Protein AF-A0A2V7N1K8-F1 (afdb_monomer)

pLDDT: mean 93.4, std 5.43, range [67.25, 98.5]

Nearest PDB structures (foldseek):
  6lea-assembly1_C  TM=3.495E-01  e=8.892E+00  Helicobacter pylori 26695

Structure (mmCIF, N/CA/C/O backbone):
data_AF-A0A2V7N1K8-F1
#
_entry.id   AF-A0A2V7N1K8-F1
#
loop_
_atom_site.group_PDB
_atom_site.id
_atom_site.type_symbol
_atom_site.label_atom_id
_atom_site.label_alt_id
_atom_site.label_comp_id
_atom_site.label_asym_id
_atom_site.label_entity_id
_atom_site.label_seq_id
_atom_site.pdbx_PDB_ins_code
_atom_site.Cartn_x
_atom_site.Cartn_y
_atom_site.Cartn_z
_atom_site.occupancy
_atom_site.B_iso_or_equiv
_atom_site.auth_seq_id
_atom_site.auth_comp_id
_atom_site.auth_asym_id
_atom_site.auth_atom_id
_atom_site.pdbx_PDB_model_num
ATOM 1 N N . GLN A 1 1 ? 9.008 16.233 -5.308 1.00 67.25 1 GLN A N 1
ATOM 2 C CA . GLN A 1 1 ? 8.228 15.838 -4.114 1.00 67.25 1 GLN A CA 1
ATOM 3 C C . GLN A 1 1 ? 6.782 15.625 -4.537 1.00 67.25 1 GLN A C 1
ATOM 5 O O . GLN A 1 1 ? 6.220 16.529 -5.141 1.00 67.25 1 GLN A O 1
ATOM 10 N N . GLN A 1 2 ? 6.197 14.461 -4.253 1.00 79.88 2 GLN A N 1
ATOM 11 C CA . GLN A 1 2 ? 4.761 14.215 -4.440 1.00 79.88 2 GLN A CA 1
ATOM 12 C C . GLN A 1 2 ? 4.083 14.327 -3.075 1.00 79.88 2 GLN A C 1
ATOM 14 O O . GLN A 1 2 ? 4.689 13.983 -2.066 1.00 79.88 2 GLN A O 1
ATOM 19 N N . ARG A 1 3 ? 2.866 14.870 -3.016 1.00 86.00 3 ARG A N 1
ATOM 20 C CA . ARG A 1 3 ? 2.099 15.004 -1.771 1.00 86.00 3 ARG A CA 1
ATOM 21 C C . ARG A 1 3 ? 0.634 14.706 -2.049 1.00 86.00 3 ARG A C 1
ATOM 23 O O . ARG A 1 3 ? 0.143 15.005 -3.133 1.00 86.00 3 ARG A O 1
ATOM 30 N N . PHE A 1 4 ? -0.080 14.209 -1.044 1.00 88.88 4 PHE A N 1
ATOM 31 C CA . PHE A 1 4 ? -1.542 14.191 -1.087 1.00 88.88 4 PHE A CA 1
ATOM 32 C C . PHE A 1 4 ? -2.102 15.610 -1.219 1.00 88.88 4 PHE A C 1
ATOM 34 O O . PHE A 1 4 ? -1.519 16.556 -0.679 1.00 88.88 4 PHE A O 1
ATOM 41 N N . GLY A 1 5 ? -3.251 15.752 -1.883 1.00 90.38 5 GLY A N 1
ATOM 42 C CA . GLY A 1 5 ? -3.993 17.012 -1.940 1.00 90.38 5 GLY A CA 1
ATOM 43 C C . GLY A 1 5 ? -4.398 17.514 -0.548 1.00 90.38 5 GLY A C 1
ATOM 44 O O . GLY A 1 5 ? -4.453 16.748 0.415 1.00 90.38 5 GLY A O 1
ATOM 45 N N . GLN A 1 6 ? -4.677 18.814 -0.424 1.00 92.50 6 GLN A N 1
ATOM 46 C CA . GLN A 1 6 ? -5.009 19.439 0.866 1.00 92.50 6 GLN A CA 1
ATOM 47 C C . GLN A 1 6 ? -6.207 18.771 1.552 1.00 92.50 6 GLN A C 1
ATOM 49 O O . GLN A 1 6 ? -6.112 18.444 2.732 1.00 92.50 6 GLN A O 1
ATOM 54 N N . TYR A 1 7 ? -7.282 18.502 0.804 1.00 93.75 7 TYR A N 1
ATOM 55 C CA . TYR A 1 7 ? -8.474 17.837 1.330 1.00 93.75 7 TYR A CA 1
ATOM 56 C C . TYR A 1 7 ? -8.156 16.452 1.910 1.00 93.75 7 TYR A C 1
ATOM 58 O O . TYR A 1 7 ? -8.466 16.184 3.069 1.00 93.75 7 TYR A O 1
ATOM 66 N N . THR A 1 8 ? -7.449 15.607 1.153 1.00 93.44 8 THR A N 1
ATOM 67 C CA . THR A 1 8 ? -7.019 14.276 1.606 1.00 93.44 8 THR A CA 1
ATOM 68 C C . THR A 1 8 ? -6.188 14.357 2.884 1.00 93.44 8 THR A C 1
ATOM 70 O O . THR A 1 8 ? -6.424 13.585 3.805 1.00 93.44 8 THR A O 1
ATOM 73 N N . ARG A 1 9 ? -5.262 15.321 2.997 1.00 93.75 9 ARG A N 1
ATOM 74 C CA . ARG A 1 9 ? -4.468 15.503 4.226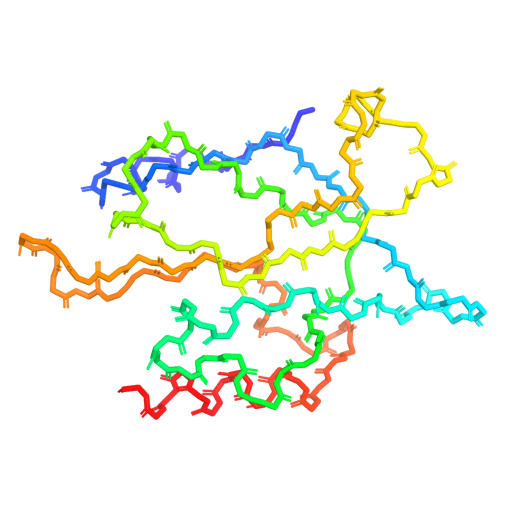 1.00 93.75 9 ARG A CA 1
ATOM 75 C C . ARG A 1 9 ? -5.330 15.902 5.421 1.00 93.75 9 ARG A C 1
ATOM 77 O O . ARG A 1 9 ? -5.104 15.392 6.514 1.00 93.75 9 ARG A 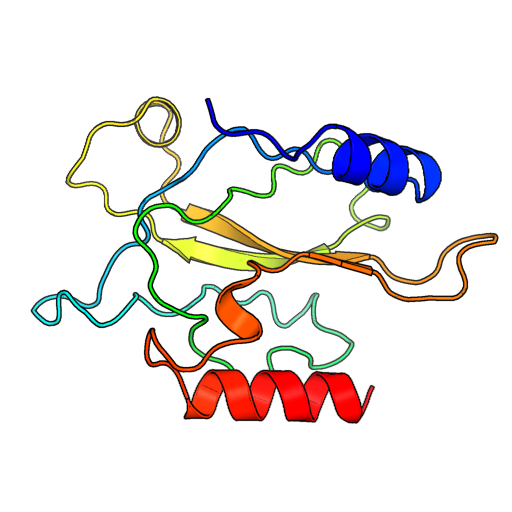O 1
ATOM 84 N N . SER A 1 10 ? -6.306 16.789 5.229 1.00 95.56 10 SER A N 1
ATOM 85 C CA . SER A 1 10 ? -7.246 17.177 6.288 1.00 95.56 10 SER A CA 1
ATOM 86 C C . SER A 1 10 ? -8.105 15.996 6.741 1.00 95.56 10 SER A C 1
ATOM 88 O O . SER A 1 10 ? -8.250 15.782 7.942 1.00 95.56 10 SER A O 1
ATOM 90 N N . LEU A 1 11 ? -8.603 15.189 5.799 1.00 95.00 11 LEU A N 1
ATOM 91 C CA . LEU A 1 11 ? -9.359 13.972 6.095 1.00 95.00 11 LEU A CA 1
ATOM 92 C C . LEU A 1 11 ? -8.502 12.947 6.852 1.00 95.00 11 LEU A C 1
ATOM 94 O O . LEU A 1 11 ? -8.900 12.474 7.911 1.00 95.00 11 LEU A O 1
ATOM 98 N N . MET A 1 12 ? -7.297 12.657 6.356 1.00 95.12 12 MET A N 1
ATOM 99 C CA . MET A 1 12 ? -6.342 11.758 7.010 1.00 95.12 12 MET A CA 1
ATOM 100 C C . MET A 1 12 ? -6.006 12.223 8.427 1.00 95.12 12 MET A C 1
ATOM 102 O O . MET A 1 12 ? -6.004 11.410 9.346 1.00 95.12 12 MET A O 1
ATOM 106 N N . LYS A 1 13 ? -5.796 13.530 8.631 1.00 94.44 13 LYS A N 1
ATOM 107 C CA . LYS A 1 13 ? -5.581 14.108 9.962 1.00 94.44 13 LYS A CA 1
ATOM 108 C C . LYS A 1 13 ? -6.792 13.894 10.873 1.00 94.44 13 LYS A C 1
ATOM 110 O O . LYS A 1 13 ? -6.610 13.476 12.011 1.00 94.44 13 LYS A O 1
ATOM 115 N N . GLY A 1 14 ? -8.008 14.144 10.382 1.00 94.06 14 GLY A N 1
ATOM 116 C CA . GLY A 1 14 ? -9.246 13.922 11.140 1.00 94.06 14 GLY A CA 1
ATOM 117 C C . GLY A 1 14 ? -9.487 12.452 11.501 1.00 94.06 14 GLY A C 1
ATOM 118 O O . GLY A 1 14 ? -10.018 12.160 12.567 1.00 94.06 14 GLY A O 1
ATOM 119 N N . LEU A 1 15 ? -9.042 11.528 10.647 1.00 94.56 15 LEU A N 1
ATOM 120 C CA . LEU A 1 15 ? -9.124 10.080 10.858 1.00 94.56 15 LEU A CA 1
ATOM 121 C C . LEU A 1 15 ? -7.917 9.494 11.616 1.00 94.56 15 LEU A C 1
ATOM 123 O O . LEU A 1 15 ? -7.881 8.288 11.863 1.00 94.56 15 LEU A O 1
ATOM 127 N N . GLY A 1 16 ? -6.936 10.326 11.983 1.00 94.31 16 GLY A N 1
ATOM 128 C CA . GLY A 1 16 ? -5.734 9.903 12.702 1.00 94.31 16 GLY A CA 1
ATOM 129 C C . GLY A 1 16 ? -4.785 9.020 11.887 1.00 94.31 16 GLY A C 1
ATOM 130 O O . GLY A 1 16 ? -4.084 8.198 12.465 1.00 94.31 16 GLY A O 1
ATOM 131 N N . VAL A 1 17 ? -4.764 9.152 10.558 1.00 96.69 17 VAL A N 1
ATOM 132 C CA . VAL A 1 17 ? -3.932 8.339 9.656 1.00 96.69 17 VAL A CA 1
ATOM 133 C C . VAL A 1 17 ? -2.480 8.841 9.671 1.00 96.69 17 VAL A C 1
ATOM 135 O O . VAL A 1 17 ? -2.220 9.943 9.178 1.00 96.69 17 VAL A O 1
ATOM 138 N N . PRO A 1 18 ? -1.505 8.060 10.179 1.00 96.62 18 PRO A N 1
ATOM 139 C CA . PRO A 1 18 ? -0.124 8.508 10.346 1.00 96.62 18 PRO A CA 1
ATOM 140 C C . PRO A 1 18 ? 0.710 8.210 9.091 1.00 96.62 18 PRO A C 1
ATOM 142 O O . PRO A 1 18 ? 1.715 7.501 9.157 1.00 96.62 18 PRO A O 1
ATOM 145 N N . VAL A 1 19 ? 0.257 8.692 7.930 1.00 96.94 19 VAL A N 1
ATOM 146 C CA . VAL A 1 19 ? 0.897 8.414 6.636 1.00 96.94 19 VAL A CA 1
ATOM 147 C C . VAL A 1 19 ? 1.110 9.691 5.844 1.00 96.94 19 VAL A C 1
ATOM 149 O O . VAL A 1 19 ? 0.215 10.528 5.720 1.00 96.94 19 VAL A O 1
ATOM 152 N N . LEU A 1 20 ? 2.289 9.804 5.241 1.00 94.75 20 LEU A N 1
ATOM 153 C CA . LEU A 1 20 ? 2.617 10.842 4.276 1.00 94.75 20 LEU A CA 1
ATOM 154 C C . LEU A 1 20 ? 2.972 10.215 2.930 1.00 94.75 20 LEU A C 1
ATOM 156 O O . LEU A 1 20 ? 3.682 9.217 2.871 1.00 94.75 20 LEU A O 1
ATOM 160 N N . ASN A 1 21 ? 2.540 10.856 1.847 1.00 91.62 21 ASN A N 1
ATOM 161 C CA . ASN A 1 21 ? 3.158 10.661 0.543 1.00 91.62 21 ASN A CA 1
ATOM 162 C C . ASN A 1 21 ? 4.260 11.712 0.385 1.00 91.62 21 ASN A C 1
ATOM 164 O O . ASN A 1 21 ? 3.980 12.911 0.479 1.00 91.62 21 ASN A O 1
ATOM 168 N N . GLN A 1 22 ? 5.496 11.252 0.201 1.00 85.19 22 GLN A N 1
ATOM 169 C CA . GLN A 1 22 ? 6.665 12.101 -0.038 1.00 85.19 22 GLN A CA 1
ATOM 170 C C . GLN A 1 22 ? 7.179 11.988 -1.484 1.00 85.19 22 GLN A C 1
ATOM 172 O O . GLN A 1 22 ? 7.717 12.960 -2.034 1.00 85.19 22 GLN A O 1
ATOM 177 N N . TYR A 1 23 ? 6.985 10.826 -2.114 1.00 90.31 23 TYR A N 1
ATOM 178 C CA . TYR A 1 23 ? 7.590 10.453 -3.388 1.00 90.31 23 TYR A CA 1
ATOM 179 C C . TYR A 1 23 ? 6.613 9.685 -4.274 1.00 90.31 23 TYR A C 1
ATOM 181 O O . TYR A 1 23 ? 5.849 8.854 -3.786 1.00 90.31 23 TYR A O 1
ATOM 189 N N . GLY A 1 24 ? 6.733 9.929 -5.579 1.00 92.88 24 GLY A N 1
ATOM 190 C CA . GLY A 1 24 ? 6.219 9.043 -6.616 1.00 92.88 24 GLY A CA 1
ATOM 191 C C . GLY A 1 24 ? 7.368 8.208 -7.135 1.00 92.88 24 GLY A C 1
ATOM 192 O O . GLY A 1 24 ? 8.267 8.747 -7.781 1.00 92.88 24 GLY A O 1
ATOM 193 N N . LEU A 1 25 ? 7.367 6.924 -6.805 1.00 94.69 25 LEU A N 1
ATOM 194 C CA . LEU A 1 25 ? 8.438 6.004 -7.154 1.00 94.69 25 LEU A CA 1
ATOM 195 C C . LEU A 1 25 ? 8.002 5.138 -8.325 1.00 94.69 25 LEU A C 1
ATOM 197 O O . LEU A 1 25 ? 6.854 4.700 -8.413 1.00 94.69 25 LEU A O 1
ATOM 201 N N . ARG A 1 26 ? 8.942 4.897 -9.237 1.00 94.81 26 ARG A N 1
ATOM 202 C CA . ARG A 1 26 ? 8.721 3.991 -10.354 1.00 94.81 26 ARG A CA 1
ATOM 203 C C . ARG A 1 26 ? 8.859 2.558 -9.845 1.00 94.81 26 ARG A C 1
ATOM 205 O O . ARG A 1 26 ? 9.950 2.203 -9.391 1.00 94.81 26 ARG A O 1
ATOM 212 N N . PRO A 1 27 ? 7.804 1.733 -9.902 1.00 95.19 27 PRO A N 1
ATOM 213 C CA . PRO A 1 27 ? 7.937 0.340 -9.526 1.00 95.19 27 PRO A CA 1
ATOM 214 C C . PRO A 1 27 ? 8.815 -0.406 -10.536 1.00 95.19 27 PRO A C 1
ATOM 216 O O . PRO A 1 27 ? 8.815 -0.100 -11.733 1.00 95.19 27 PRO A O 1
ATOM 219 N N . ALA A 1 28 ? 9.554 -1.394 -10.042 1.00 95.81 28 ALA A N 1
ATOM 220 C CA . ALA A 1 28 ? 10.284 -2.338 -10.868 1.00 95.81 28 ALA A CA 1
ATOM 221 C C . ALA A 1 28 ? 9.314 -3.151 -11.729 1.00 95.81 28 ALA A C 1
ATOM 223 O O . ALA A 1 28 ? 8.157 -3.376 -11.361 1.00 95.81 28 ALA A O 1
ATOM 224 N N . THR A 1 29 ? 9.814 -3.627 -12.860 1.00 94.69 29 THR A N 1
ATOM 225 C CA . THR A 1 29 ? 9.085 -4.493 -13.785 1.00 94.69 29 THR A CA 1
ATOM 226 C C . THR A 1 29 ? 9.743 -5.864 -13.841 1.00 94.69 29 THR A C 1
A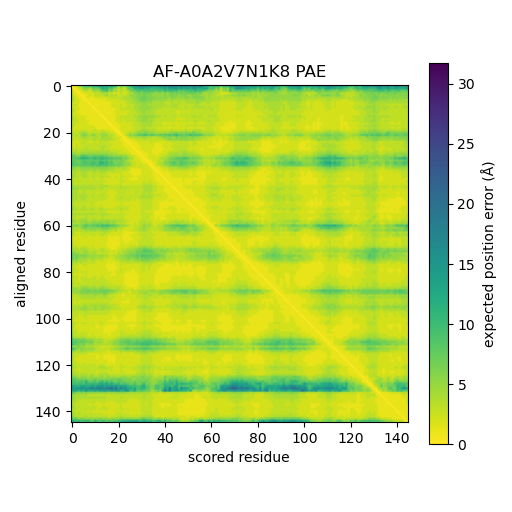TOM 228 O O . THR A 1 29 ? 10.909 -6.033 -13.467 1.00 94.69 29 THR A O 1
ATOM 231 N N . VAL A 1 30 ? 8.994 -6.874 -14.273 1.00 92.31 30 VAL A N 1
ATOM 232 C CA . VAL A 1 30 ? 9.537 -8.213 -14.495 1.00 92.31 30 VAL A CA 1
ATOM 233 C C . VAL A 1 30 ? 10.591 -8.126 -15.601 1.00 92.31 30 VAL A C 1
ATOM 235 O O . VAL A 1 30 ? 10.384 -7.500 -16.641 1.00 92.31 30 VAL A O 1
ATOM 238 N N . ARG A 1 31 ? 11.758 -8.743 -15.382 1.00 89.25 31 ARG A N 1
ATOM 239 C CA . ARG A 1 31 ? 12.868 -8.698 -16.344 1.00 89.25 31 ARG A CA 1
ATOM 240 C C . ARG A 1 31 ? 12.401 -9.200 -17.715 1.00 89.25 31 ARG A C 1
ATOM 242 O O . ARG A 1 31 ? 11.911 -10.317 -17.829 1.00 89.25 31 ARG A O 1
ATOM 249 N N . GLY A 1 32 ? 12.596 -8.378 -18.745 1.00 88.44 32 GLY A N 1
ATOM 250 C CA . GLY A 1 32 ? 12.171 -8.688 -20.115 1.00 88.44 32 GLY A CA 1
ATOM 251 C C . GLY A 1 32 ? 10.692 -8.412 -20.410 1.00 88.44 32 GLY A C 1
ATOM 252 O O . GLY A 1 32 ? 10.269 -8.634 -21.537 1.00 88.44 32 GLY A O 1
ATOM 253 N N . GLN A 1 33 ? 9.920 -7.905 -19.442 1.00 89.06 33 GLN A N 1
ATOM 254 C CA . GLN A 1 33 ? 8.499 -7.576 -19.583 1.00 89.06 33 GLN A CA 1
ATOM 255 C C . GLN A 1 33 ? 8.233 -6.165 -19.023 1.00 89.06 33 GLN A C 1
ATOM 257 O O . GLN A 1 33 ? 7.817 -6.016 -17.873 1.00 89.06 33 GLN A O 1
ATOM 262 N N . PRO A 1 34 ? 8.511 -5.104 -19.805 1.00 82.88 34 PRO A N 1
ATOM 263 C CA . PRO A 1 34 ? 8.517 -3.721 -19.318 1.00 82.88 34 PRO A CA 1
ATOM 264 C C . PRO A 1 34 ? 7.147 -3.204 -18.861 1.00 82.88 34 PRO A C 1
ATOM 266 O O . PRO A 1 34 ? 7.108 -2.258 -18.081 1.00 82.88 34 PRO A O 1
ATOM 269 N N . ASP A 1 35 ? 6.055 -3.831 -19.298 1.00 81.00 35 ASP A N 1
ATOM 270 C CA . ASP A 1 35 ? 4.686 -3.453 -18.924 1.00 81.00 35 ASP A CA 1
ATOM 271 C C . ASP A 1 35 ? 4.135 -4.285 -17.756 1.00 81.00 35 ASP A C 1
ATOM 273 O O . ASP A 1 35 ? 3.040 -4.024 -17.257 1.00 81.00 35 ASP A O 1
ATOM 277 N N . GLN A 1 36 ? 4.889 -5.288 -17.291 1.00 88.19 36 GLN A N 1
ATOM 278 C CA . GLN A 1 36 ? 4.490 -6.122 -16.166 1.00 88.19 36 GLN A CA 1
ATOM 279 C C . GLN A 1 36 ? 5.222 -5.671 -14.907 1.00 88.19 36 GLN A C 1
ATOM 281 O O . GLN A 1 36 ? 6.432 -5.852 -14.776 1.00 88.19 36 GLN A O 1
ATOM 286 N N . ILE A 1 37 ? 4.483 -5.101 -13.958 1.00 93.06 37 ILE A N 1
ATOM 287 C CA . ILE A 1 37 ? 5.021 -4.748 -12.642 1.00 93.06 37 ILE A CA 1
ATOM 288 C C . ILE A 1 37 ? 5.585 -5.987 -11.931 1.00 93.06 37 ILE A C 1
ATOM 290 O O . ILE A 1 37 ? 5.039 -7.088 -12.034 1.00 93.06 37 ILE A O 1
ATOM 294 N N . ALA A 1 38 ? 6.688 -5.813 -11.207 1.00 95.25 38 ALA A N 1
ATOM 295 C CA . ALA A 1 38 ? 7.234 -6.861 -10.357 1.00 95.25 38 ALA A CA 1
ATOM 296 C C . ALA A 1 38 ? 6.227 -7.240 -9.247 1.00 95.25 38 ALA A C 1
ATOM 298 O O . ALA A 1 38 ? 5.520 -6.354 -8.758 1.00 95.25 38 ALA A O 1
ATOM 299 N N . PRO A 1 39 ? 6.169 -8.515 -8.816 1.00 95.81 39 PRO A N 1
ATOM 300 C CA . PRO A 1 39 ? 5.297 -8.945 -7.725 1.00 95.81 39 PRO A CA 1
ATOM 301 C C . PRO A 1 39 ? 5.479 -8.139 -6.435 1.00 95.81 39 PRO A C 1
ATOM 303 O O . PRO A 1 39 ? 6.571 -7.649 -6.139 1.00 95.81 39 PRO A O 1
ATOM 306 N N . LEU A 1 40 ? 4.403 -8.045 -5.657 1.00 97.06 40 LEU A N 1
ATOM 307 C CA . LEU A 1 40 ? 4.424 -7.461 -4.320 1.00 97.06 40 LEU A CA 1
ATOM 308 C C . LEU A 1 40 ? 5.222 -8.347 -3.361 1.00 97.06 40 LEU A C 1
ATOM 310 O O . LEU A 1 40 ? 5.050 -9.568 -3.339 1.00 97.06 40 LEU A O 1
ATOM 314 N N . THR A 1 41 ? 5.983 -7.718 -2.474 1.00 98.44 41 THR A N 1
ATOM 315 C CA . THR A 1 41 ? 6.419 -8.363 -1.234 1.00 98.44 41 THR A CA 1
ATOM 316 C C . THR A 1 41 ? 5.268 -8.236 -0.238 1.00 98.44 41 THR A C 1
ATOM 318 O O . THR A 1 41 ? 4.964 -7.138 0.223 1.00 98.44 41 THR A O 1
ATOM 321 N N . ALA A 1 42 ? 4.571 -9.339 0.045 1.00 98.06 42 ALA A N 1
ATOM 322 C CA . ALA A 1 42 ? 3.371 -9.348 0.883 1.00 98.06 42 ALA A CA 1
ATOM 323 C C . ALA A 1 42 ? 3.659 -9.862 2.304 1.00 98.06 42 ALA A C 1
ATOM 325 O O . ALA A 1 42 ? 4.157 -10.975 2.475 1.00 98.06 42 ALA A O 1
ATOM 326 N N . PHE A 1 43 ? 3.259 -9.094 3.317 1.00 97.75 43 PHE A N 1
ATOM 327 C CA . PHE A 1 43 ? 3.391 -9.434 4.737 1.00 97.75 43 PHE A CA 1
ATOM 328 C C . PHE A 1 43 ? 2.127 -10.145 5.228 1.00 97.75 43 PHE A C 1
ATOM 330 O O . PHE A 1 43 ? 1.199 -9.546 5.772 1.00 97.75 43 PHE A O 1
ATOM 337 N N . ARG A 1 44 ? 2.051 -11.445 4.933 1.00 94.94 44 ARG A N 1
ATOM 338 C CA . ARG A 1 44 ? 0.848 -12.274 5.137 1.00 94.94 44 ARG A CA 1
ATOM 339 C C . ARG A 1 44 ? 0.490 -12.504 6.599 1.00 94.94 44 ARG A C 1
ATOM 341 O O . ARG A 1 44 ? -0.675 -12.703 6.910 1.00 94.94 44 ARG A O 1
ATOM 348 N N . ASP A 1 45 ? 1.484 -12.466 7.470 1.00 96.19 45 ASP A N 1
ATOM 349 C CA . ASP A 1 45 ? 1.339 -12.508 8.921 1.00 96.19 45 ASP A CA 1
ATOM 350 C C . ASP A 1 45 ? 0.597 -11.280 9.473 1.00 96.19 45 ASP A C 1
ATOM 352 O O . ASP A 1 45 ? -0.133 -11.394 10.456 1.00 96.19 45 ASP A O 1
ATOM 356 N N . LEU A 1 46 ? 0.729 -10.124 8.813 1.00 96.44 46 LEU A N 1
ATOM 357 C CA . LEU A 1 46 ? 0.010 -8.893 9.159 1.00 96.44 46 LEU A CA 1
ATOM 358 C C . LEU A 1 46 ? -1.373 -8.797 8.487 1.00 96.44 46 LEU A C 1
ATOM 360 O O . LEU A 1 46 ? -2.259 -8.100 8.987 1.00 96.44 46 LEU A O 1
ATOM 364 N N . ASP A 1 47 ? -1.585 -9.507 7.376 1.00 96.69 47 ASP A N 1
ATOM 365 C CA . ASP A 1 47 ? -2.833 -9.529 6.599 1.00 96.69 47 ASP A CA 1
ATOM 366 C C . ASP A 1 47 ? -3.896 -10.458 7.214 1.00 96.69 47 ASP A C 1
ATOM 368 O O . ASP A 1 47 ? -4.381 -11.409 6.598 1.00 96.69 47 ASP A O 1
ATOM 372 N N . THR A 1 48 ? -4.277 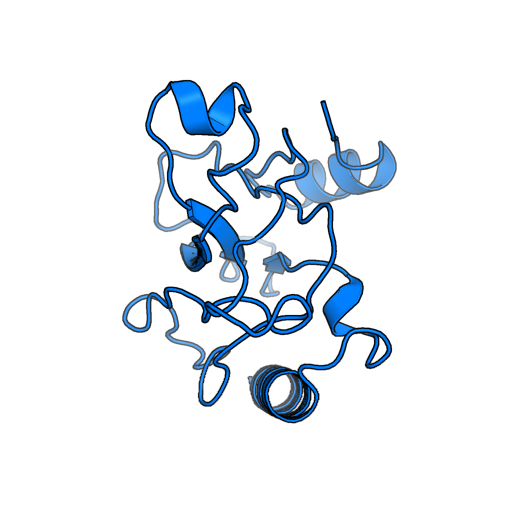-10.177 8.459 1.00 96.00 48 THR A N 1
ATOM 373 C CA . THR A 1 48 ? -5.263 -10.986 9.206 1.00 96.00 48 THR A CA 1
ATOM 374 C C . THR A 1 48 ? -6.663 -10.992 8.579 1.00 96.00 48 THR A C 1
ATOM 376 O O . THR A 1 48 ? -7.442 -11.909 8.825 1.00 96.00 48 THR A O 1
ATOM 379 N N . LEU A 1 49 ? -6.966 -10.004 7.734 1.00 96.50 49 LEU A N 1
ATOM 380 C CA . LEU A 1 49 ? -8.216 -9.899 6.977 1.00 96.50 49 LEU A CA 1
ATOM 381 C C . LEU A 1 49 ? -8.171 -10.670 5.648 1.00 96.50 49 LEU A C 1
ATOM 383 O O . LEU A 1 49 ? -9.189 -10.807 4.977 1.00 96.50 49 LEU A O 1
ATOM 387 N N . GLY A 1 50 ? -7.002 -11.179 5.249 1.00 97.44 50 GLY A N 1
ATOM 388 C CA . GLY A 1 50 ? -6.819 -11.899 3.992 1.00 97.44 50 GLY A CA 1
ATOM 389 C C . GLY A 1 50 ? -7.004 -11.035 2.742 1.00 97.44 50 GLY A C 1
ATOM 390 O O . GLY A 1 50 ? -7.316 -11.577 1.682 1.00 97.44 50 GLY A O 1
ATOM 391 N N . LEU A 1 51 ? -6.802 -9.719 2.838 1.00 97.94 51 LEU A N 1
ATOM 392 C CA . LEU A 1 51 ? -7.009 -8.751 1.756 1.00 97.94 51 LEU A CA 1
ATOM 393 C C . LEU A 1 51 ? -6.120 -9.029 0.543 1.00 97.94 51 LEU A C 1
ATOM 395 O O . LEU A 1 51 ? -6.514 -8.775 -0.596 1.00 97.94 51 LEU A O 1
ATOM 399 N N . LEU A 1 52 ? -4.932 -9.588 0.759 1.00 98.06 52 LEU A N 1
ATOM 400 C CA . LEU A 1 52 ? -4.002 -9.916 -0.311 1.00 98.06 52 LEU A CA 1
ATOM 401 C C . LEU A 1 52 ? -4.181 -11.352 -0.826 1.00 98.06 52 LEU A C 1
ATOM 403 O O . LEU A 1 52 ? -3.367 -11.802 -1.636 1.00 98.06 52 LEU A O 1
ATOM 407 N N . ARG A 1 53 ? -5.120 -12.166 -0.321 1.00 97.31 53 ARG A N 1
ATOM 408 C CA . ARG A 1 53 ? -5.251 -13.586 -0.71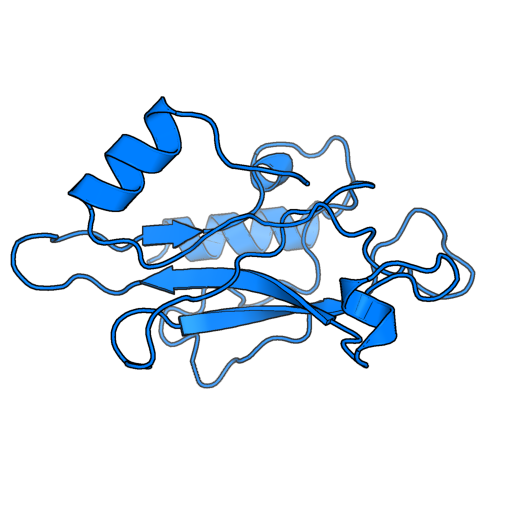7 1.00 97.31 53 ARG A CA 1
ATOM 409 C C . ARG A 1 53 ? -5.419 -13.705 -2.236 1.00 97.31 53 ARG A C 1
ATOM 411 O O . ARG A 1 53 ? -6.320 -13.107 -2.807 1.00 97.31 53 ARG A O 1
ATOM 418 N N . GLY A 1 54 ? -4.520 -14.437 -2.898 1.00 96.00 54 GLY A N 1
ATOM 419 C CA . GLY A 1 54 ? -4.514 -14.547 -4.366 1.00 96.00 54 GLY A CA 1
ATOM 420 C C . GLY A 1 54 ? -4.106 -13.270 -5.123 1.00 96.00 54 GLY A C 1
ATOM 421 O O . GLY A 1 54 ? -4.105 -13.281 -6.348 1.00 96.00 54 GLY A O 1
ATOM 422 N N . VAL A 1 55 ? -3.733 -12.192 -4.426 1.00 97.00 55 VAL A N 1
ATOM 423 C CA . VAL A 1 55 ? -3.225 -10.940 -5.006 1.00 97.00 55 VAL A CA 1
ATOM 424 C C . VAL A 1 55 ? -1.704 -11.017 -5.096 1.00 97.00 55 VAL A C 1
ATOM 426 O O . VAL A 1 55 ? -1.025 -11.164 -4.075 1.00 97.00 55 VAL A O 1
ATOM 429 N N . THR A 1 56 ? -1.166 -10.922 -6.312 1.00 95.31 56 THR A N 1
ATOM 430 C CA . THR A 1 56 ? 0.285 -10.975 -6.573 1.00 95.31 56 THR A CA 1
ATOM 431 C C . THR A 1 56 ? 0.863 -9.623 -6.983 1.00 95.31 56 THR A C 1
ATOM 433 O O . THR A 1 56 ? 2.032 -9.351 -6.714 1.00 95.31 56 THR A O 1
ATOM 436 N N . THR A 1 57 ? 0.051 -8.760 -7.595 1.00 95.06 57 THR A N 1
ATOM 437 C CA . THR A 1 57 ? 0.436 -7.433 -8.098 1.00 95.06 57 THR A CA 1
ATOM 438 C C . THR A 1 57 ? -0.716 -6.445 -7.929 1.00 95.06 57 THR A C 1
ATOM 440 O O . THR A 1 57 ? -1.876 -6.823 -8.080 1.00 95.06 57 THR A O 1
ATOM 443 N N . PHE A 1 58 ? -0.412 -5.165 -7.712 1.00 93.69 58 PHE A N 1
ATOM 444 C CA . PHE A 1 58 ? -1.338 -4.082 -8.075 1.00 93.69 58 PHE A CA 1
ATOM 445 C C . PHE A 1 58 ? -1.072 -3.632 -9.520 1.00 93.69 58 PHE A C 1
ATOM 447 O O . PHE A 1 58 ? -0.348 -4.299 -10.258 1.00 93.69 58 PHE A O 1
ATOM 454 N N . ASN A 1 59 ? -1.681 -2.531 -9.949 1.00 91.06 59 ASN A N 1
ATOM 455 C CA . ASN A 1 59 ? -1.506 -2.010 -11.299 1.00 91.06 59 ASN A CA 1
ATOM 456 C C . ASN A 1 59 ? -0.144 -1.353 -11.521 1.00 91.06 59 ASN A C 1
ATOM 458 O O . ASN A 1 59 ? 0.429 -0.737 -10.620 1.00 91.06 59 ASN A O 1
ATOM 462 N N . TYR A 1 60 ? 0.344 -1.442 -12.761 1.00 88.94 60 TYR A N 1
ATOM 463 C CA . TYR A 1 60 ? 1.546 -0.731 -13.174 1.00 88.94 60 TYR A CA 1
ATOM 464 C C . TYR A 1 60 ? 1.234 0.728 -13.519 1.00 88.94 60 TYR A C 1
ATOM 466 O O . TYR A 1 60 ? 0.468 1.028 -14.430 1.00 88.94 60 TYR A O 1
ATOM 474 N N . HIS A 1 61 ? 1.885 1.650 -12.820 1.00 85.19 61 HIS A N 1
ATOM 475 C CA . HIS A 1 61 ? 1.883 3.073 -13.133 1.00 85.19 61 HIS A CA 1
ATOM 476 C C . HIS A 1 61 ? 3.271 3.653 -12.825 1.00 85.19 61 HIS A C 1
ATOM 478 O O . HIS A 1 61 ? 3.937 3.227 -11.884 1.00 85.19 61 HIS A O 1
ATOM 484 N N . LEU A 1 62 ? 3.723 4.632 -13.618 1.00 89.00 62 LEU A N 1
ATOM 485 C CA . LEU A 1 62 ? 5.090 5.166 -13.548 1.00 89.00 62 LEU A CA 1
ATOM 486 C C . LEU A 1 62 ? 5.444 5.855 -12.219 1.00 89.00 62 LEU A C 1
ATOM 488 O O . LEU A 1 62 ? 6.631 5.961 -11.911 1.00 89.00 62 LEU A O 1
ATOM 492 N N . HIS A 1 63 ? 4.459 6.336 -11.454 1.00 89.88 63 HIS A N 1
ATOM 493 C CA . HIS A 1 63 ? 4.674 7.133 -10.241 1.00 89.88 63 HIS A CA 1
ATOM 494 C C . HIS A 1 63 ? 3.765 6.694 -9.091 1.00 89.88 63 HIS A C 1
ATOM 496 O O . HIS A 1 63 ? 2.860 7.416 -8.670 1.00 89.88 63 HIS A O 1
ATOM 502 N N . LEU A 1 64 ? 4.018 5.503 -8.555 1.00 92.12 64 LEU A N 1
ATOM 503 C CA . LEU A 1 64 ? 3.249 5.013 -7.419 1.00 92.12 64 LEU A CA 1
ATOM 504 C C . LEU A 1 64 ? 3.639 5.747 -6.125 1.00 92.12 64 LEU A C 1
ATOM 506 O O . LEU A 1 64 ? 4.823 6.026 -5.898 1.00 92.12 64 LEU A O 1
ATOM 510 N N . PRO A 1 65 ? 2.661 6.067 -5.263 1.00 94.00 65 PRO A N 1
ATOM 511 C CA . PRO A 1 65 ? 2.925 6.755 -4.012 1.00 94.00 65 PRO A CA 1
ATOM 512 C C . PRO A 1 65 ? 3.696 5.850 -3.046 1.00 94.00 65 PRO A C 1
ATOM 514 O O . PRO A 1 65 ? 3.290 4.723 -2.774 1.00 94.00 65 PRO A O 1
ATOM 517 N N . HIS A 1 66 ? 4.761 6.378 -2.444 1.00 96.00 66 HIS A N 1
ATOM 518 C CA . HIS A 1 66 ? 5.308 5.779 -1.230 1.00 96.00 66 HIS A CA 1
ATOM 519 C C . HIS A 1 66 ? 4.481 6.212 -0.016 1.00 96.00 66 HIS A C 1
ATOM 521 O O . HIS A 1 66 ? 4.497 7.385 0.369 1.00 96.00 66 HIS A O 1
ATOM 527 N N . TYR A 1 67 ? 3.795 5.262 0.618 1.00 96.62 67 TYR A N 1
ATOM 528 C CA . TYR A 1 67 ? 3.057 5.488 1.861 1.00 96.62 67 TYR A CA 1
ATOM 529 C C . TYR A 1 67 ? 3.990 5.430 3.083 1.00 96.62 67 TYR A C 1
ATOM 531 O O . TYR A 1 67 ? 4.080 4.417 3.782 1.00 96.62 67 TYR A O 1
ATOM 539 N N . ALA A 1 68 ? 4.705 6.524 3.343 1.00 96.31 68 ALA A N 1
ATOM 540 C CA . ALA A 1 68 ? 5.616 6.630 4.479 1.00 96.31 68 ALA A CA 1
ATOM 541 C C . ALA A 1 68 ? 4.830 6.667 5.799 1.00 96.31 68 ALA A C 1
ATOM 543 O O . ALA A 1 68 ? 4.065 7.604 6.041 1.00 96.31 68 ALA A O 1
ATOM 544 N N . VAL A 1 69 ? 5.032 5.664 6.657 1.00 96.75 69 VAL A N 1
ATOM 545 C CA . VAL A 1 69 ? 4.430 5.607 7.996 1.00 96.75 69 VAL A CA 1
ATOM 546 C C . VAL A 1 69 ? 5.218 6.513 8.937 1.00 96.75 69 VAL A C 1
ATOM 548 O O . VAL A 1 69 ? 6.430 6.375 9.073 1.00 96.75 69 VAL A O 1
ATOM 551 N N . THR A 1 70 ? 4.534 7.443 9.599 1.00 95.88 70 THR A N 1
ATOM 552 C CA . THR A 1 70 ? 5.154 8.393 10.537 1.00 95.88 70 THR A CA 1
ATOM 553 C C . THR A 1 70 ? 5.001 7.984 12.001 1.00 95.88 70 THR A C 1
ATOM 555 O O . THR A 1 70 ? 5.625 8.586 12.872 1.00 95.88 70 THR A O 1
ATOM 558 N N . SER A 1 71 ? 4.153 6.994 12.292 1.00 94.31 71 SER A N 1
ATOM 559 C CA . SER A 1 71 ? 3.992 6.438 13.639 1.00 94.31 71 SER A CA 1
ATOM 560 C C . SER A 1 71 ? 5.072 5.399 13.934 1.00 94.31 71 SER A C 1
ATOM 562 O O . SER A 1 71 ? 5.459 4.636 13.054 1.00 94.31 71 SER A O 1
ATOM 564 N N . LYS A 1 72 ? 5.516 5.333 15.193 1.00 92.25 72 LYS A N 1
ATOM 565 C CA . LYS A 1 72 ? 6.349 4.230 15.704 1.00 92.25 72 LYS A CA 1
ATOM 566 C C . LYS A 1 72 ? 5.519 3.090 16.303 1.00 92.25 72 LYS A C 1
ATOM 568 O O . LYS A 1 72 ? 6.060 2.024 16.567 1.00 92.25 72 LYS A O 1
ATOM 573 N N . ASP A 1 73 ? 4.228 3.320 16.538 1.00 92.62 73 ASP A N 1
ATOM 574 C CA . ASP A 1 73 ? 3.313 2.298 17.039 1.00 92.62 73 ASP A CA 1
ATOM 575 C C . ASP A 1 73 ? 2.828 1.418 15.881 1.00 92.62 73 ASP A C 1
ATOM 577 O O . ASP A 1 73 ? 2.032 1.850 15.041 1.00 92.62 73 ASP A O 1
ATOM 581 N N . THR A 1 74 ? 3.317 0.179 15.856 1.00 88.31 74 THR A N 1
ATOM 582 C CA . THR A 1 74 ? 3.023 -0.830 14.831 1.00 88.31 74 THR A CA 1
ATOM 583 C C . THR A 1 74 ? 1.610 -1.405 14.924 1.00 88.31 74 THR A C 1
ATOM 585 O O . THR A 1 74 ? 1.199 -2.134 14.026 1.00 88.31 74 THR A O 1
ATOM 588 N N . LYS A 1 75 ? 0.846 -1.083 15.977 1.00 90.31 75 LYS A N 1
ATOM 589 C CA . LYS A 1 75 ? -0.551 -1.521 16.143 1.00 90.31 75 LYS A CA 1
ATOM 590 C C . LYS A 1 75 ? -1.552 -0.585 15.469 1.00 90.31 75 LYS A C 1
ATOM 592 O O . LYS A 1 75 ? -2.693 -0.967 15.235 1.00 90.31 75 LYS A O 1
ATOM 597 N N . VAL A 1 76 ? -1.147 0.655 15.187 1.00 94.06 76 VAL A N 1
ATOM 598 C CA . VAL A 1 76 ? -2.030 1.686 14.614 1.00 94.06 76 VAL A CA 1
ATOM 599 C C . VAL A 1 76 ? -2.224 1.488 13.112 1.00 94.06 76 VAL A C 1
ATOM 601 O O . VAL A 1 76 ? -3.291 1.794 12.575 1.00 94.06 76 VAL A O 1
ATOM 604 N N . ILE A 1 77 ? -1.183 1.012 12.432 1.00 97.19 77 ILE A N 1
ATOM 605 C CA . ILE A 1 77 ? -1.166 0.805 10.990 1.00 97.19 77 ILE A CA 1
ATOM 606 C C . ILE A 1 77 ? -0.197 -0.317 10.632 1.00 97.19 77 ILE A C 1
ATOM 608 O O . ILE A 1 77 ? 0.916 -0.389 11.152 1.00 97.19 77 ILE A O 1
ATOM 612 N N . HIS A 1 78 ? -0.617 -1.159 9.702 1.00 97.62 78 HIS A N 1
ATOM 613 C CA . HIS A 1 78 ? 0.146 -2.281 9.190 1.00 97.62 78 HIS A CA 1
ATOM 614 C C . HIS A 1 78 ? 0.500 -2.015 7.731 1.00 97.62 78 HIS A C 1
ATOM 616 O O . HIS A 1 78 ? -0.370 -1.672 6.930 1.00 97.62 78 HIS A O 1
ATOM 622 N N . VAL A 1 79 ? 1.774 -2.171 7.377 1.00 97.94 79 VAL A N 1
ATOM 623 C CA . VAL A 1 79 ? 2.185 -2.272 5.973 1.00 97.94 79 VAL A CA 1
ATOM 624 C C . VAL A 1 79 ? 1.918 -3.711 5.556 1.00 97.94 79 VAL A C 1
ATOM 626 O O . VAL A 1 79 ? 2.530 -4.620 6.100 1.00 97.94 79 VAL A O 1
ATOM 629 N N . LEU A 1 80 ? 0.975 -3.917 4.640 1.00 98.50 80 LEU A N 1
ATOM 630 C CA . LEU A 1 80 ? 0.594 -5.246 4.158 1.00 98.50 80 LEU A CA 1
ATOM 631 C C . LEU A 1 80 ? 1.396 -5.662 2.928 1.00 98.50 80 LEU A C 1
ATOM 633 O O . LEU A 1 80 ? 1.612 -6.853 2.710 1.00 98.50 80 LEU A O 1
ATOM 637 N N . SER A 1 81 ? 1.877 -4.699 2.141 1.00 98.50 81 SER A N 1
ATOM 638 C CA . SER A 1 81 ? 2.842 -4.983 1.086 1.00 98.50 81 SER A CA 1
ATOM 639 C C . SER A 1 81 ? 3.795 -3.835 0.797 1.00 98.50 81 SER A C 1
ATOM 641 O O . SER A 1 81 ? 3.467 -2.652 0.963 1.00 98.50 81 SER A O 1
ATOM 643 N N . THR A 1 82 ? 4.957 -4.207 0.276 1.00 98.38 82 THR A N 1
ATOM 644 C CA . THR A 1 82 ? 5.902 -3.320 -0.397 1.00 98.38 82 THR A CA 1
ATOM 645 C C . THR A 1 82 ? 6.026 -3.680 -1.876 1.00 98.38 82 THR A C 1
ATOM 647 O O . THR A 1 82 ? 5.617 -4.751 -2.329 1.00 98.38 82 THR A O 1
ATOM 650 N N . GLN A 1 83 ? 6.532 -2.729 -2.653 1.00 97.75 83 GLN A N 1
ATOM 651 C CA . GLN A 1 83 ? 6.756 -2.851 -4.085 1.00 97.75 83 GLN A CA 1
ATOM 652 C C . GLN A 1 83 ? 8.211 -2.511 -4.397 1.00 97.75 83 GLN A C 1
ATOM 654 O O . GLN A 1 83 ? 8.704 -1.455 -3.995 1.00 97.75 83 GLN A O 1
ATOM 659 N N . ALA A 1 84 ? 8.884 -3.384 -5.145 1.00 97.56 84 ALA A N 1
ATOM 660 C CA . ALA A 1 84 ? 10.242 -3.139 -5.620 1.00 97.56 84 ALA A CA 1
ATOM 661 C C . ALA A 1 84 ? 10.321 -1.886 -6.506 1.00 97.56 84 ALA A C 1
ATOM 663 O O . ALA A 1 84 ? 9.395 -1.601 -7.268 1.00 97.56 84 ALA A O 1
ATOM 664 N N . ILE A 1 85 ? 11.431 -1.151 -6.414 1.00 97.06 85 ILE A N 1
ATOM 665 C CA . ILE A 1 85 ? 11.703 0.084 -7.164 1.00 97.06 85 ILE A CA 1
ATOM 666 C C . ILE A 1 85 ? 12.555 -0.230 -8.393 1.00 97.06 85 ILE A C 1
ATOM 668 O O . ILE A 1 85 ? 13.480 -1.039 -8.329 1.00 97.06 85 ILE A O 1
ATOM 672 N N . ASP A 1 86 ? 12.285 0.444 -9.509 1.00 95.62 86 ASP A N 1
ATOM 673 C CA . ASP A 1 86 ? 13.200 0.473 -10.650 1.00 95.62 86 ASP A CA 1
ATOM 674 C C . ASP A 1 86 ? 14.485 1.235 -10.278 1.00 95.62 86 ASP A C 1
ATOM 676 O O . ASP A 1 86 ? 14.517 2.466 -10.252 1.00 95.62 86 ASP A O 1
ATOM 680 N N . LEU A 1 87 ? 15.554 0.487 -9.992 1.00 95.81 87 LEU A N 1
ATOM 681 C CA . LEU A 1 87 ? 16.851 1.027 -9.573 1.00 95.81 87 LEU A CA 1
ATOM 682 C C . LEU A 1 87 ? 17.705 1.567 -10.730 1.00 95.81 87 LEU A C 1
ATOM 684 O O . LEU A 1 87 ? 18.784 2.101 -10.484 1.00 95.81 87 LEU A O 1
ATOM 688 N N . SER A 1 88 ? 17.255 1.452 -11.986 1.00 93.12 88 SER A N 1
ATOM 689 C CA . SER A 1 88 ? 17.987 2.008 -13.136 1.00 93.12 88 SER A CA 1
ATOM 690 C C . SER A 1 88 ? 17.956 3.540 -13.181 1.00 93.12 88 SER A C 1
ATOM 692 O O . SER A 1 88 ? 18.713 4.161 -13.928 1.00 93.12 88 SER A O 1
ATOM 694 N N . ARG A 1 89 ? 17.082 4.159 -12.379 1.00 87.31 89 ARG A N 1
ATOM 695 C CA . ARG A 1 89 ? 16.909 5.608 -12.286 1.00 87.31 89 ARG A CA 1
ATOM 696 C C . ARG A 1 89 ? 17.286 6.082 -10.884 1.00 87.31 89 ARG A C 1
ATOM 698 O O . ARG A 1 89 ? 16.580 5.741 -9.937 1.00 87.31 89 ARG A O 1
ATOM 705 N N . PRO A 1 90 ? 18.352 6.886 -10.739 1.00 91.69 90 PRO A N 1
ATOM 706 C CA . PRO A 1 90 ? 18.719 7.467 -9.456 1.00 91.69 90 PRO A CA 1
ATOM 707 C C . PRO A 1 90 ? 17.567 8.268 -8.844 1.00 91.69 90 PRO A C 1
ATOM 709 O O . PRO A 1 90 ? 16.879 9.028 -9.531 1.00 91.69 90 PRO A O 1
ATOM 712 N N . HIS A 1 91 ? 17.358 8.095 -7.544 1.00 93.81 91 HIS A N 1
ATOM 713 C CA . HIS A 1 91 ? 16.375 8.835 -6.770 1.00 93.81 91 HIS A CA 1
ATOM 714 C C . HIS A 1 91 ? 16.872 8.967 -5.320 1.00 93.81 91 HIS A C 1
ATOM 716 O O . HIS A 1 91 ? 17.379 7.984 -4.780 1.00 93.81 91 HIS A O 1
ATOM 722 N N . PRO A 1 92 ? 16.663 10.102 -4.621 1.00 94.50 92 PRO A N 1
ATOM 723 C CA . PRO A 1 92 ? 17.145 10.277 -3.243 1.00 94.50 92 PRO A CA 1
ATOM 724 C C . PRO A 1 92 ? 16.698 9.167 -2.281 1.00 94.50 92 PRO A C 1
ATOM 726 O O . PRO A 1 92 ? 17.428 8.752 -1.388 1.00 94.50 92 PRO A O 1
ATOM 729 N N . PHE A 1 93 ? 15.490 8.638 -2.494 1.00 95.56 93 PHE A N 1
ATOM 730 C CA . PHE A 1 93 ? 14.971 7.500 -1.730 1.00 95.56 93 PHE A CA 1
ATOM 731 C C . PHE A 1 93 ? 15.781 6.211 -1.944 1.00 95.56 93 PHE A C 1
ATOM 733 O O . PHE A 1 93 ? 15.978 5.475 -0.985 1.00 95.56 93 PHE A O 1
ATOM 740 N N . THR A 1 94 ? 16.265 5.934 -3.159 1.00 96.88 94 THR A N 1
ATOM 741 C CA . THR A 1 94 ? 17.066 4.733 -3.455 1.00 96.88 94 THR A CA 1
ATOM 742 C C . THR A 1 94 ? 18.551 4.934 -3.156 1.00 96.88 94 THR A C 1
ATOM 744 O O . THR A 1 94 ? 19.231 3.973 -2.814 1.00 96.88 94 THR A O 1
ATOM 747 N N . GLU A 1 95 ? 19.060 6.168 -3.232 1.00 96.31 95 GLU A N 1
ATOM 748 C CA . GLU A 1 95 ? 20.457 6.517 -2.915 1.00 96.31 95 GLU A CA 1
ATOM 749 C C . GLU A 1 95 ? 20.825 6.217 -1.458 1.00 96.31 95 GLU A C 1
ATOM 751 O O . GLU A 1 95 ? 21.942 5.792 -1.177 1.00 96.31 95 GLU A O 1
ATOM 756 N N . VAL A 1 96 ? 19.868 6.351 -0.536 1.00 96.00 96 VAL A N 1
ATOM 757 C CA . VAL A 1 96 ? 20.046 5.957 0.874 1.00 96.00 96 VAL A CA 1
ATOM 758 C C . VAL A 1 96 ? 19.855 4.450 1.115 1.00 96.00 96 VAL A C 1
ATOM 760 O O . VAL A 1 96 ? 19.815 4.006 2.259 1.00 96.00 96 VAL A O 1
ATOM 763 N N . GLY A 1 97 ? 19.727 3.652 0.049 1.00 96.69 97 GLY A N 1
ATOM 764 C CA . GLY A 1 97 ? 19.706 2.189 0.097 1.00 96.69 97 GLY A CA 1
ATOM 765 C C . GLY A 1 97 ? 18.323 1.533 0.058 1.00 96.69 97 GLY A C 1
ATOM 766 O O . GLY A 1 97 ? 18.256 0.302 0.074 1.00 96.69 97 GLY A O 1
ATOM 767 N N . ASN A 1 98 ? 17.220 2.293 -0.023 1.00 97.50 98 ASN A N 1
ATOM 768 C CA . ASN A 1 98 ? 15.890 1.683 -0.138 1.00 97.50 98 ASN A CA 1
ATOM 769 C C . ASN A 1 98 ? 15.716 1.013 -1.505 1.00 97.50 98 ASN A C 1
ATOM 771 O O . ASN A 1 98 ? 15.995 1.607 -2.546 1.00 97.50 98 ASN A O 1
ATOM 775 N N . LYS A 1 99 ? 15.204 -0.219 -1.500 1.00 97.62 99 LYS A N 1
ATOM 776 C CA . LYS A 1 99 ? 14.942 -1.006 -2.718 1.00 97.62 99 LYS A CA 1
ATOM 777 C C . LYS A 1 99 ? 13.460 -1.229 -2.985 1.00 97.62 99 LYS A C 1
ATOM 779 O O . LYS A 1 99 ? 13.084 -1.580 -4.099 1.00 97.62 99 LYS A O 1
ATOM 784 N N . GLU A 1 100 ? 12.631 -1.002 -1.975 1.00 98.06 100 GLU A N 1
ATOM 785 C CA . GLU A 1 100 ? 11.185 -1.147 -2.047 1.00 98.06 100 GLU A CA 1
ATOM 786 C C . GLU A 1 100 ? 10.498 0.032 -1.360 1.00 98.06 100 GLU A C 1
ATOM 788 O O . GLU A 1 100 ? 11.105 0.741 -0.554 1.00 98.06 100 GLU A O 1
ATOM 793 N N . PHE A 1 101 ? 9.221 0.234 -1.667 1.00 97.31 101 PHE A N 1
ATOM 794 C CA . PHE A 1 101 ? 8.378 1.229 -1.017 1.00 97.31 101 PHE A CA 1
ATOM 795 C C . PHE A 1 101 ? 7.056 0.622 -0.565 1.00 97.31 101 PHE A C 1
ATOM 797 O O . PHE A 1 101 ? 6.513 -0.266 -1.217 1.00 97.31 101 PHE A O 1
ATOM 804 N N . ASN A 1 102 ? 6.516 1.129 0.542 1.00 97.81 102 ASN A N 1
ATOM 805 C CA . ASN A 1 102 ? 5.205 0.717 1.045 1.00 97.81 102 ASN A CA 1
ATOM 806 C C . ASN A 1 102 ? 4.112 1.019 0.011 1.00 97.81 102 ASN A C 1
ATOM 808 O O . ASN A 1 102 ? 3.955 2.182 -0.373 1.00 97.81 102 ASN A O 1
ATOM 812 N N . SER A 1 103 ? 3.363 -0.008 -0.391 1.00 96.69 103 SER A N 1
ATOM 813 C CA . SER A 1 103 ? 2.384 0.052 -1.484 1.00 96.69 103 SER A CA 1
ATOM 814 C C . SER A 1 103 ? 0.947 -0.227 -1.040 1.00 96.69 103 SER A C 1
ATOM 816 O O . SER A 1 103 ? 0.018 0.282 -1.663 1.00 96.69 103 SER A O 1
ATOM 818 N N . PHE A 1 104 ? 0.755 -0.974 0.050 1.00 98.12 104 PHE A N 1
ATOM 819 C CA . PHE A 1 104 ? -0.566 -1.228 0.623 1.00 98.12 104 PHE A CA 1
ATOM 820 C C . PHE A 1 104 ? -0.516 -1.265 2.140 1.00 98.12 104 PHE A C 1
ATOM 822 O O . PHE A 1 104 ? 0.296 -1.986 2.725 1.00 98.12 104 PHE A O 1
ATOM 829 N N . LEU A 1 105 ? -1.360 -0.459 2.779 1.00 98.38 105 LEU A N 1
ATOM 830 C CA . LEU A 1 105 ? -1.440 -0.364 4.230 1.00 98.38 105 LEU A CA 1
ATOM 831 C C . LEU A 1 105 ? -2.873 -0.569 4.703 1.00 98.38 105 LEU A C 1
ATOM 833 O O . LEU A 1 105 ? -3.834 -0.184 4.034 1.00 98.38 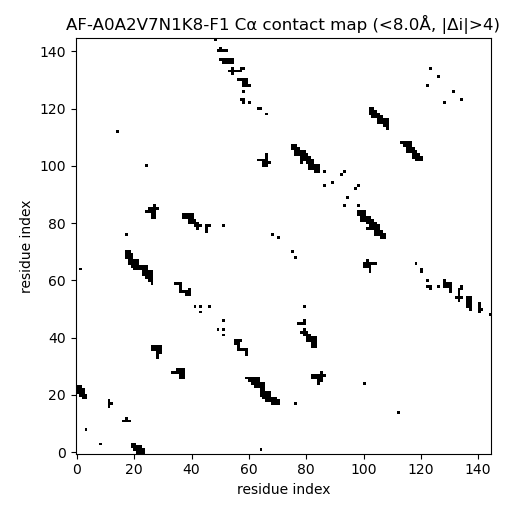105 LEU A O 1
ATOM 837 N N . TRP A 1 106 ? -2.992 -1.095 5.913 1.00 98.12 106 TRP A N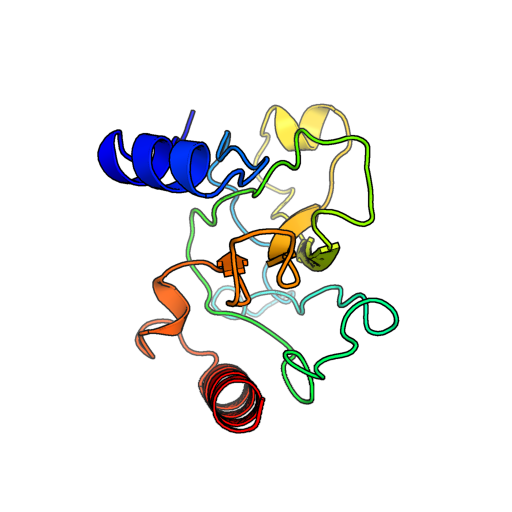 1
ATOM 838 C CA . TRP A 1 106 ? -4.252 -1.296 6.601 1.00 98.12 106 TRP A CA 1
ATOM 839 C C . TRP A 1 106 ? -4.190 -0.718 8.014 1.00 98.12 106 TRP A C 1
ATOM 841 O O . TRP A 1 106 ? -3.243 -0.955 8.760 1.00 98.12 106 TRP A O 1
ATOM 851 N N . MET A 1 107 ? -5.220 0.033 8.395 1.00 97.44 107 MET A N 1
ATOM 852 C CA . MET A 1 107 ? -5.456 0.454 9.772 1.00 97.44 107 MET A CA 1
ATOM 853 C C . MET A 1 107 ? -6.728 -0.209 10.314 1.00 97.44 107 MET A C 1
ATOM 855 O O . MET A 1 107 ? -7.815 0.085 9.788 1.00 97.44 107 MET A O 1
ATOM 859 N N . PRO A 1 108 ? -6.648 -1.022 11.383 1.00 96.06 108 PRO A N 1
ATOM 860 C CA . PRO A 1 108 ? -7.831 -1.584 12.029 1.00 96.06 108 PRO A CA 1
ATOM 861 C C . PRO A 1 108 ? -8.710 -0.480 12.647 1.00 96.06 108 PRO A C 1
ATOM 863 O O . PRO A 1 108 ? -8.219 0.634 12.876 1.00 96.06 108 PRO A O 1
ATOM 866 N N . PRO A 1 109 ? -9.998 -0.754 12.922 1.00 95.44 109 PRO A N 1
ATOM 867 C CA . PRO A 1 109 ? -10.842 0.112 13.739 1.00 95.44 109 PRO A CA 1
ATOM 868 C C . PRO A 1 109 ? -10.170 0.431 15.078 1.00 95.44 109 PRO A C 1
ATOM 870 O O . PRO A 1 109 ? -9.488 -0.409 15.662 1.00 95.44 109 PRO A O 1
ATOM 873 N N . SER A 1 110 ? -10.339 1.656 15.570 1.00 92.50 110 SER A N 1
ATOM 874 C CA . SER A 1 110 ? -9.781 2.058 16.864 1.00 92.50 110 SER A CA 1
ATOM 875 C C . SER A 1 110 ? -10.549 3.231 17.461 1.00 92.50 110 SER A C 1
ATOM 877 O O . SER A 1 110 ? -10.878 4.203 16.771 1.00 92.50 110 SER A O 1
ATOM 879 N N . GLY A 1 111 ? -10.836 3.144 18.763 1.00 89.94 111 GLY A N 1
ATOM 880 C CA . GLY A 1 111 ? -11.606 4.146 19.493 1.00 89.94 111 GLY A CA 1
ATOM 881 C C . GLY A 1 111 ? -12.958 4.412 18.828 1.00 89.94 111 GLY A C 1
ATOM 882 O O . GLY A 1 111 ? -13.764 3.507 18.651 1.00 89.94 111 GLY A O 1
ATOM 883 N N . LYS A 1 112 ? -13.201 5.669 18.438 1.00 90.50 112 LYS A N 1
ATOM 884 C CA . LYS A 1 112 ? -14.448 6.086 17.770 1.00 90.50 112 LYS A CA 1
ATOM 885 C C . LYS A 1 112 ? -14.493 5.759 16.270 1.00 90.50 112 LYS A C 1
ATOM 887 O O . LYS A 1 112 ? -15.552 5.882 15.661 1.00 90.50 112 LYS A O 1
ATOM 892 N N . ARG A 1 113 ? -13.371 5.372 15.650 1.00 93.50 113 ARG A N 1
ATOM 893 C CA . ARG A 1 113 ? -13.334 4.972 14.238 1.00 93.50 113 ARG A CA 1
ATOM 894 C C . ARG A 1 113 ? -13.731 3.501 14.136 1.00 93.50 113 ARG A C 1
ATOM 896 O O . ARG A 1 113 ? -12.890 2.629 14.328 1.00 93.50 113 ARG A O 1
ATOM 903 N N . GLY A 1 114 ? -15.000 3.251 13.814 1.00 92.31 114 GLY A N 1
ATOM 904 C CA . GLY A 1 114 ? -15.550 1.895 13.675 1.00 92.31 114 GLY A CA 1
ATOM 905 C C . GLY A 1 114 ? -15.148 1.160 12.391 1.00 92.31 114 GLY A C 1
ATOM 906 O O . GLY A 1 114 ? -15.370 -0.039 12.291 1.00 92.31 114 GLY A O 1
ATOM 907 N N . GLY A 1 115 ? -14.556 1.858 11.415 1.00 94.31 115 GLY A N 1
ATOM 908 C CA . GLY A 1 115 ? -14.179 1.290 10.119 1.00 94.31 115 GLY A CA 1
ATOM 909 C C . GLY A 1 115 ? -12.678 1.057 9.942 1.00 94.31 115 GLY A C 1
ATOM 910 O O . GLY A 1 115 ? -11.833 1.793 10.470 1.00 94.31 115 GLY A O 1
ATOM 911 N N . HIS A 1 116 ? -12.358 0.061 9.119 1.00 96.81 116 HIS A N 1
ATOM 912 C CA . HIS A 1 116 ? -11.019 -0.144 8.574 1.00 96.81 116 HIS A CA 1
ATOM 913 C C . HIS A 1 116 ? -10.659 1.021 7.640 1.00 96.81 116 HIS A C 1
ATOM 915 O O . HIS A 1 116 ? -11.523 1.574 6.962 1.00 96.81 116 HIS A O 1
ATOM 921 N N . ILE A 1 117 ? -9.381 1.399 7.590 1.00 97.44 117 ILE A N 1
ATOM 922 C CA . ILE A 1 117 ? -8.862 2.279 6.535 1.00 97.44 117 ILE A CA 1
ATOM 923 C C . ILE A 1 117 ? -7.841 1.485 5.741 1.00 97.44 117 ILE A C 1
ATOM 925 O O . ILE A 1 117 ? -6.902 0.933 6.312 1.00 97.44 117 ILE A O 1
ATOM 929 N N . LEU A 1 118 ? -8.030 1.457 4.428 1.00 97.75 118 LEU A N 1
ATOM 930 C CA . LEU A 1 118 ? -7.090 0.896 3.474 1.00 97.75 118 LEU A CA 1
ATOM 931 C C . LEU A 1 118 ? -6.416 2.046 2.729 1.00 97.75 118 LEU A C 1
ATOM 933 O O . LEU A 1 118 ? -7.091 2.972 2.278 1.00 97.75 118 LEU A O 1
ATOM 937 N N . LEU A 1 119 ? -5.092 1.998 2.611 1.00 97.19 119 LEU A N 1
ATOM 938 C CA . LEU A 1 119 ? -4.334 2.921 1.774 1.00 97.19 119 LEU A CA 1
ATOM 939 C C . LEU A 1 119 ? -3.697 2.124 0.650 1.00 97.19 119 LEU A C 1
ATOM 941 O O . LEU A 1 119 ? -2.791 1.328 0.887 1.00 97.19 119 LEU A O 1
ATOM 945 N N . VAL A 1 120 ? -4.190 2.356 -0.558 1.00 95.94 120 VAL A N 1
ATOM 946 C CA . VAL A 1 120 ? -3.736 1.733 -1.797 1.00 95.94 120 VAL A CA 1
ATOM 947 C C . VAL A 1 120 ? -3.851 2.756 -2.918 1.00 95.94 120 VAL A C 1
ATOM 949 O O . VAL A 1 120 ? -4.651 3.695 -2.828 1.00 95.94 120 VAL A O 1
ATOM 952 N N . ASP A 1 121 ? -3.034 2.607 -3.954 1.00 93.31 121 ASP A N 1
ATOM 953 C CA . ASP A 1 121 ? -3.072 3.526 -5.080 1.00 93.31 121 ASP A CA 1
ATOM 954 C C . ASP A 1 121 ? -4.427 3.469 -5.801 1.00 93.31 121 ASP A C 1
ATOM 956 O O . ASP A 1 121 ? -5.023 2.407 -5.970 1.00 93.31 121 ASP A O 1
ATOM 960 N N . SER A 1 122 ? -4.912 4.628 -6.250 1.00 91.69 122 SER A N 1
ATOM 961 C CA . SER A 1 122 ? -6.236 4.758 -6.875 1.00 91.69 122 SER A CA 1
ATOM 962 C C . SER A 1 122 ? -6.405 3.930 -8.150 1.00 91.69 122 SER A C 1
ATOM 964 O O . SER A 1 122 ? -7.536 3.652 -8.552 1.00 91.69 122 SER A O 1
ATOM 966 N N . THR A 1 123 ? -5.307 3.486 -8.770 1.00 91.81 123 THR A N 1
ATOM 967 C CA . THR A 1 123 ? -5.371 2.617 -9.943 1.00 91.81 123 THR A CA 1
ATOM 968 C C . THR A 1 123 ? -6.084 1.296 -9.670 1.00 91.81 123 THR A C 1
ATOM 970 O O . THR A 1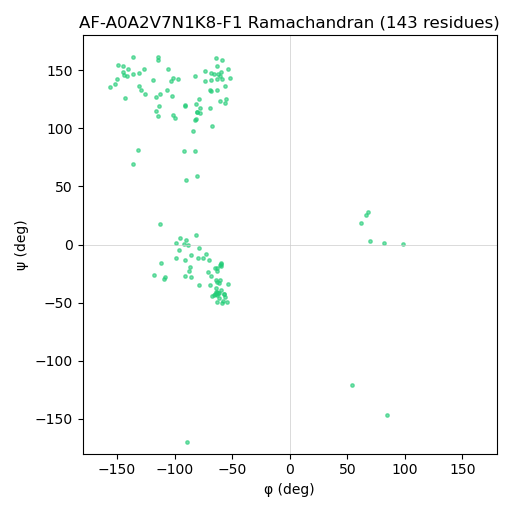 123 ? -6.541 0.692 -10.630 1.00 91.81 123 THR A O 1
ATOM 973 N N . VAL A 1 124 ? -6.294 0.866 -8.417 1.00 93.44 124 VAL A N 1
ATOM 974 C CA . VAL A 1 124 ? -7.117 -0.326 -8.115 1.00 93.44 124 VAL A CA 1
ATOM 975 C C . VAL A 1 124 ? -8.569 -0.231 -8.601 1.00 93.44 124 VAL A C 1
ATOM 977 O O . VAL A 1 124 ? -9.248 -1.251 -8.690 1.00 93.44 124 VAL A O 1
ATOM 980 N N . PHE A 1 125 ? -9.054 0.970 -8.929 1.00 93.00 125 PHE A N 1
ATOM 981 C CA . PHE A 1 125 ? -10.391 1.204 -9.483 1.00 93.00 125 PHE A CA 1
ATOM 982 C C . PHE A 1 125 ? -10.449 1.162 -11.017 1.00 93.00 125 PHE A C 1
ATOM 984 O O . PHE A 1 125 ? -11.493 1.442 -11.601 1.00 93.00 125 PHE A O 1
ATOM 991 N N . THR A 1 126 ? -9.347 0.842 -11.695 1.00 88.62 126 THR A N 1
ATOM 992 C CA . THR A 1 126 ? -9.297 0.780 -13.159 1.00 88.62 126 THR A CA 1
ATOM 993 C C . THR A 1 126 ? -8.544 -0.451 -13.644 1.00 88.62 126 THR A C 1
ATOM 995 O O . THR A 1 126 ? -7.590 -0.904 -13.024 1.00 88.62 126 THR A O 1
ATOM 998 N N . THR A 1 127 ? -8.958 -0.995 -14.785 1.00 85.00 127 THR A N 1
ATOM 999 C CA . THR A 1 127 ? -8.277 -2.106 -15.467 1.00 85.00 127 THR A CA 1
ATOM 1000 C C . THR A 1 127 ? -7.376 -1.632 -16.608 1.00 85.00 127 THR A C 1
ATOM 1002 O O . THR A 1 127 ? -6.750 -2.455 -17.270 1.00 85.00 127 THR A O 1
ATOM 1005 N N . LEU A 1 128 ? -7.276 -0.313 -16.837 1.00 82.12 128 LEU A N 1
ATOM 1006 C CA . LEU A 1 128 ? -6.486 0.279 -17.929 1.00 82.12 128 LEU A CA 1
ATOM 1007 C C . LEU A 1 128 ? -4.992 -0.076 -17.871 1.00 82.12 128 LEU A C 1
ATOM 1009 O O . LEU A 1 128 ? -4.297 0.047 -18.873 1.00 82.12 128 LEU A O 1
ATOM 1013 N N . PHE A 1 129 ? -4.506 -0.513 -16.710 1.00 74.19 129 PHE A N 1
ATOM 1014 C CA . PHE A 1 129 ? -3.094 -0.769 -16.431 1.00 74.19 129 PHE A CA 1
ATOM 1015 C C . PHE A 1 129 ? -2.774 -2.261 -16.212 1.00 74.19 129 PHE A C 1
ATOM 1017 O O . PHE A 1 129 ? -1.730 -2.595 -15.651 1.00 74.19 129 PHE A O 1
ATOM 1024 N N . GLY A 1 130 ? -3.663 -3.162 -16.647 1.00 73.56 130 GLY A N 1
ATOM 1025 C CA . GLY A 1 130 ? -3.473 -4.612 -16.545 1.00 73.56 130 GLY A CA 1
ATOM 1026 C C . GLY A 1 130 ? -3.887 -5.194 -15.190 1.00 73.56 130 GLY A C 1
ATOM 1027 O O . GLY A 1 130 ? -4.877 -4.765 -14.601 1.00 73.56 130 GLY A O 1
ATOM 1028 N N . GLY A 1 131 ? -3.186 -6.244 -14.737 1.00 70.75 131 GLY A N 1
ATOM 1029 C CA . GLY A 1 131 ? -3.344 -6.818 -13.390 1.00 70.75 131 GLY A CA 1
ATOM 1030 C C . GLY A 1 131 ? -4.728 -7.392 -13.055 1.00 70.75 131 GLY A C 1
ATOM 1031 O O . GLY A 1 131 ? -5.050 -7.551 -11.879 1.00 70.75 131 GLY A O 1
ATOM 1032 N N . THR A 1 132 ? -5.560 -7.687 -14.057 1.00 80.75 132 THR A N 1
ATOM 1033 C CA . THR A 1 132 ? -7.012 -7.863 -13.884 1.00 80.75 132 THR A CA 1
ATOM 1034 C C . THR A 1 132 ? -7.391 -8.988 -12.922 1.00 80.75 132 THR A C 1
ATOM 1036 O O . THR A 1 132 ? -8.295 -8.799 -12.109 1.00 80.75 132 THR A O 1
ATOM 1039 N N . ASP A 1 133 ? -6.680 -10.118 -12.937 1.00 91.75 133 ASP A N 1
ATOM 1040 C CA . ASP A 1 133 ? -6.954 -11.222 -12.007 1.00 91.75 133 ASP A CA 1
ATOM 1041 C C . ASP A 1 133 ? -6.619 -10.851 -10.557 1.00 91.75 133 ASP A C 1
ATOM 1043 O O . ASP A 1 133 ? -7.436 -11.076 -9.663 1.00 91.75 133 ASP A O 1
ATOM 1047 N N . SER A 1 134 ? -5.467 -10.212 -10.321 1.00 94.19 134 SER A N 1
ATOM 1048 C CA . SER A 1 134 ? -5.088 -9.725 -8.988 1.00 94.19 134 SER A CA 1
ATOM 1049 C C . SER A 1 134 ? -6.055 -8.655 -8.478 1.00 94.19 134 SER A C 1
ATOM 1051 O O . SER A 1 134 ? -6.448 -8.702 -7.316 1.00 94.19 134 SER A O 1
ATOM 1053 N N . LEU A 1 135 ? -6.493 -7.723 -9.334 1.00 94.19 135 LEU A N 1
ATOM 1054 C CA . LEU A 1 135 ? -7.494 -6.716 -8.961 1.00 94.19 135 LEU A CA 1
ATOM 1055 C C . LEU A 1 135 ? -8.847 -7.348 -8.635 1.00 94.19 135 LEU A C 1
ATOM 1057 O O . LEU A 1 135 ? -9.482 -6.968 -7.654 1.00 94.19 135 LEU A O 1
ATOM 1061 N N . LYS A 1 136 ? -9.284 -8.326 -9.435 1.00 95.62 136 LYS A N 1
ATOM 1062 C CA . LYS A 1 136 ? -10.514 -9.076 -9.175 1.00 95.62 136 LYS A CA 1
ATOM 1063 C C . LYS A 1 136 ? -10.444 -9.758 -7.810 1.00 95.62 136 LYS A C 1
ATOM 1065 O O . LYS A 1 136 ? -11.380 -9.621 -7.029 1.00 95.62 136 LYS A O 1
ATOM 1070 N N . GLN A 1 137 ? -9.348 -10.458 -7.511 1.00 97.31 137 GLN A N 1
ATOM 1071 C CA . GLN A 1 137 ? -9.164 -11.107 -6.209 1.00 97.31 137 GLN A CA 1
ATOM 1072 C C . GLN A 1 137 ? -9.121 -10.093 -5.066 1.00 97.31 137 GLN A C 1
ATOM 1074 O O . GLN A 1 137 ? -9.801 -10.287 -4.064 1.00 97.31 137 GLN A O 1
ATOM 1079 N N . PHE A 1 138 ? -8.404 -8.980 -5.235 1.00 97.31 138 PHE A N 1
ATOM 1080 C CA . PHE A 1 138 ? -8.355 -7.909 -4.242 1.00 97.31 138 PHE A CA 1
ATOM 1081 C C . PHE A 1 138 ? -9.760 -7.409 -3.882 1.00 97.31 138 PHE A C 1
ATOM 1083 O O . PHE A 1 138 ? -10.118 -7.359 -2.707 1.00 97.31 138 PHE A O 1
ATOM 1090 N N . TRP A 1 139 ? -10.589 -7.112 -4.885 1.00 97.44 139 TRP A N 1
ATOM 1091 C CA . TRP A 1 139 ? -11.954 -6.644 -4.653 1.00 97.44 139 TRP A CA 1
ATOM 1092 C C . TRP A 1 139 ? -12.880 -7.717 -4.071 1.00 97.44 139 TRP A C 1
ATOM 1094 O O . TRP A 1 139 ? -13.714 -7.385 -3.232 1.00 97.44 139 TRP A O 1
ATOM 1104 N N . LEU A 1 140 ? -12.718 -8.992 -4.447 1.00 98.00 140 LEU A N 1
ATOM 1105 C CA . LEU A 1 140 ? -13.436 -10.104 -3.809 1.00 98.00 140 LEU A CA 1
ATOM 1106 C C . LEU A 1 140 ? -13.084 -10.223 -2.320 1.00 98.00 140 LEU A C 1
ATOM 1108 O O . LEU A 1 140 ? -13.983 -10.406 -1.503 1.00 98.00 140 LEU A O 1
ATOM 1112 N N . ASN A 1 141 ? -11.807 -10.067 -1.960 1.00 97.88 141 ASN A N 1
ATOM 1113 C CA . ASN A 1 141 ? -11.373 -10.099 -0.563 1.00 97.88 141 ASN A CA 1
ATOM 1114 C C . ASN A 1 141 ? -11.938 -8.911 0.227 1.00 97.88 141 ASN A C 1
ATOM 1116 O O . ASN A 1 141 ? -12.425 -9.096 1.335 1.00 97.88 141 ASN A O 1
ATOM 1120 N N . VAL A 1 142 ? -11.920 -7.701 -0.349 1.00 97.38 142 VAL A N 1
ATOM 1121 C CA . VAL A 1 142 ? -12.501 -6.501 0.282 1.00 97.38 142 VAL A CA 1
ATOM 1122 C C . VAL A 1 142 ? -14.011 -6.649 0.487 1.00 97.38 142 VAL A C 1
ATOM 1124 O O . VAL A 1 142 ? -14.522 -6.261 1.532 1.00 97.38 142 VAL A O 1
ATOM 1127 N N . ALA A 1 143 ? -14.729 -7.207 -0.491 1.00 97.19 143 ALA A N 1
ATOM 1128 C CA . ALA A 1 143 ? -16.175 -7.409 -0.406 1.00 97.19 143 ALA A CA 1
ATOM 1129 C C . ALA A 1 143 ? -16.583 -8.509 0.591 1.00 97.19 143 ALA A C 1
ATOM 1131 O O . ALA A 1 143 ? -17.717 -8.504 1.063 1.00 97.19 143 ALA A O 1
ATOM 1132 N N . GLY A 1 144 ? -15.684 -9.453 0.881 1.00 94.50 144 GLY A N 1
ATOM 1133 C CA . GLY A 1 144 ? -15.907 -10.549 1.826 1.00 94.50 144 GLY A CA 1
ATOM 1134 C C . GLY A 1 144 ? -15.404 -10.293 3.250 1.00 94.50 144 GLY A C 1
ATOM 1135 O O . GLY A 1 144 ? -15.415 -11.236 4.041 1.00 94.50 144 GLY A O 1
ATOM 1136 N N . MET A 1 145 ? -14.919 -9.080 3.544 1.00 87.62 145 MET A N 1
ATOM 1137 C CA . MET A 1 145 ? -14.393 -8.670 4.854 1.00 87.62 145 MET A CA 1
ATOM 1138 C C . MET A 1 145 ? -15.487 -8.502 5.912 1.00 87.62 145 MET A C 1
ATOM 1140 O O . MET A 1 145 ? -16.589 -8.023 5.564 1.00 87.62 145 MET A O 1
#

Solvent-accessible surface area (backbone atoms only — not comparable to full-atom values): 8287 Å² total; per-residue (Å²): 127,40,65,70,55,70,67,58,50,53,51,32,56,76,70,67,50,55,61,44,43,54,39,54,43,38,56,21,45,38,88,96,33,88,80,39,54,41,60,48,52,66,38,65,90,72,38,81,76,43,46,56,54,82,39,50,38,72,59,50,55,75,58,41,59,29,56,46,70,74,59,88,60,68,84,63,48,39,70,35,23,31,34,44,43,42,77,91,55,92,44,78,70,44,74,78,65,47,58,55,37,40,48,31,33,42,23,68,53,56,91,89,42,83,54,72,46,77,49,63,64,76,56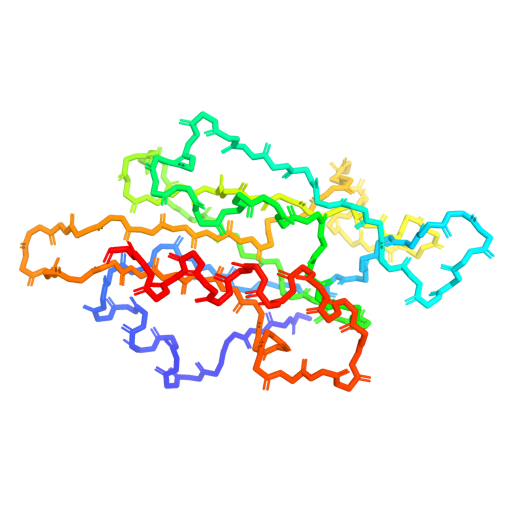,74,81,51,63,90,43,46,46,56,67,20,45,52,31,31,52,52,28,60,73,69,103

Mean predicted aligned error: 3.45 Å

Radius of gyration: 15.1 Å; Cα contacts (8 Å, |Δi|>4): 251; chains: 1; bounding box: 37×34×40 Å

Sequence (145 aa):
QQRFGQYTRSLMKGLGVPVLNQYGLRPATVRGQPDQIAPLTAFRDLDTLGLLRGVTTFNYHLHLPHYAVTSKDTKVIHVLSTQAIDLSRPHPFTEVGNKEFNSFLWMPPSGKRGGHILLVDSTVFTTLFGGTDSLKQFWLNVAGM

Foldseek 3Di:
DDWDDPVVVVVCVVVVPQWTFDWFFQFDADVPGRLHGAWKPFPVVQPPLCLQPQAGDDFGDGGATFTDGRDPDCLQKDQGTKTAGDPVDDDPCCVVPDGIGRAKMWGAADDPRNDIDIDHDPCLVDCPRPSVSNSVSNVVSVVVD

Secondary structure (DSSP, 8-state):
-----HHHHHHHHHTT--EEEEEEEPBPEETTEEEEEPPPEE-TTT-TT-TTTT-------TTEEEEEE--S-TTT-EEEEEEEB-TTS--HHHHTT--EEEEEEEE--BTTB-S-EEEE-GGGG-STTS-HHHHHHHHHHHHT-